Protein AF-A0A4Y1RPK3-F1 (afdb_monomer)

Structure (mmCIF, N/CA/C/O backbone):
data_AF-A0A4Y1RPK3-F1
#
_entry.id   AF-A0A4Y1RPK3-F1
#
loop_
_atom_site.group_PDB
_atom_site.id
_atom_site.type_symbol
_atom_site.label_atom_id
_atom_site.label_alt_id
_atom_site.label_comp_id
_atom_site.label_asym_id
_atom_site.label_entity_id
_atom_site.label_seq_id
_atom_site.pdbx_PDB_ins_code
_atom_site.Cartn_x
_atom_site.Cartn_y
_atom_site.Cartn_z
_atom_site.occupancy
_atom_site.B_iso_or_equiv
_atom_site.auth_seq_id
_atom_site.auth_comp_id
_atom_site.auth_asym_id
_atom_site.auth_atom_id
_atom_site.pdbx_PDB_model_num
ATOM 1 N N . MET A 1 1 ? 3.208 -7.042 -56.641 1.00 44.81 1 MET A N 1
ATOM 2 C CA . MET A 1 1 ? 3.918 -6.102 -55.754 1.00 44.81 1 MET A CA 1
ATOM 3 C C . MET A 1 1 ? 4.417 -6.939 -54.602 1.00 44.81 1 MET A C 1
ATOM 5 O O . MET A 1 1 ? 3.604 -7.345 -53.782 1.00 44.81 1 MET A O 1
ATOM 9 N N . ASP A 1 2 ? 5.698 -7.28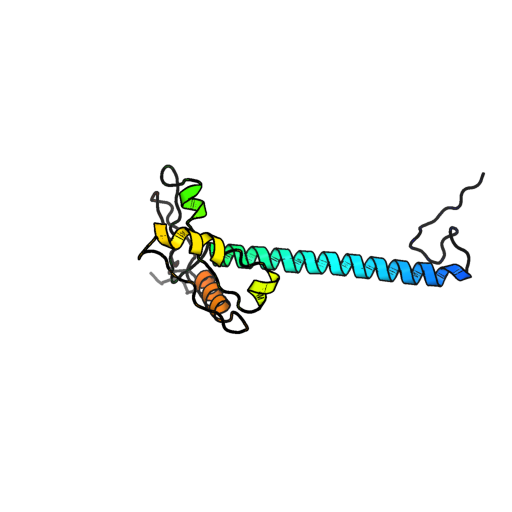8 -54.610 1.00 59.34 2 ASP A N 1
ATOM 10 C CA . ASP A 1 2 ? 6.269 -8.147 -53.575 1.00 59.34 2 ASP A CA 1
ATOM 11 C C . ASP A 1 2 ? 6.488 -7.293 -52.324 1.00 59.34 2 ASP A C 1
ATOM 13 O O . ASP A 1 2 ? 7.333 -6.399 -52.298 1.00 59.34 2 ASP A O 1
ATOM 17 N N . GLY A 1 3 ? 5.624 -7.476 -51.326 1.00 76.31 3 GLY A N 1
ATOM 18 C CA . GLY A 1 3 ? 5.719 -6.763 -50.057 1.00 76.31 3 GLY A CA 1
ATOM 19 C C . GLY A 1 3 ? 6.917 -7.259 -49.253 1.00 76.31 3 GLY A C 1
ATOM 20 O O . GLY A 1 3 ? 7.179 -8.459 -49.209 1.00 76.31 3 GLY A O 1
ATOM 21 N N . LYS A 1 4 ? 7.638 -6.345 -48.595 1.00 82.44 4 LYS A N 1
ATOM 22 C CA . LYS A 1 4 ? 8.690 -6.713 -47.639 1.00 82.44 4 LYS A CA 1
ATOM 23 C C . LYS A 1 4 ? 8.089 -7.543 -46.496 1.00 82.44 4 LYS A C 1
ATOM 25 O O . LYS A 1 4 ? 7.039 -7.187 -45.963 1.00 82.44 4 LYS A O 1
ATOM 30 N N . THR A 1 5 ? 8.778 -8.606 -46.089 1.00 84.75 5 THR A N 1
ATOM 31 C CA . THR A 1 5 ? 8.358 -9.511 -45.007 1.00 84.75 5 THR A CA 1
ATOM 32 C C . THR A 1 5 ? 9.378 -9.505 -43.873 1.00 84.75 5 THR A C 1
ATOM 34 O O . THR A 1 5 ? 10.575 -9.543 -44.128 1.00 84.75 5 THR A O 1
ATOM 37 N N . GLY A 1 6 ? 8.934 -9.492 -42.615 1.00 86.56 6 GLY A N 1
ATOM 38 C CA . GLY A 1 6 ? 9.834 -9.572 -41.462 1.00 86.56 6 GLY A CA 1
ATOM 39 C C . GLY A 1 6 ? 9.250 -8.926 -40.210 1.00 86.56 6 GLY A C 1
ATOM 40 O O . GLY A 1 6 ? 8.108 -8.474 -40.209 1.00 86.56 6 GLY A O 1
ATOM 41 N N . SER A 1 7 ? 10.030 -8.889 -39.129 1.00 89.75 7 SER A N 1
ATOM 42 C CA . SER A 1 7 ? 9.612 -8.293 -37.854 1.00 89.75 7 SER A CA 1
ATOM 43 C C . SER A 1 7 ? 10.342 -6.981 -37.592 1.00 89.75 7 SER A C 1
ATOM 45 O O . SER A 1 7 ? 11.542 -6.862 -37.839 1.00 89.75 7 SER A O 1
ATOM 47 N N . HIS A 1 8 ? 9.608 -6.004 -37.062 1.00 88.81 8 HIS A N 1
ATOM 48 C CA . HIS A 1 8 ? 10.124 -4.685 -36.699 1.00 88.81 8 HIS A CA 1
ATOM 49 C C . HIS A 1 8 ? 11.198 -4.747 -35.597 1.00 88.81 8 HIS A C 1
ATOM 51 O O . HIS A 1 8 ? 12.018 -3.847 -35.482 1.00 88.81 8 HIS A O 1
ATOM 57 N N . PHE A 1 9 ? 11.215 -5.810 -34.788 1.00 91.19 9 PHE A N 1
ATOM 58 C CA . PHE A 1 9 ? 12.129 -5.954 -33.647 1.00 91.19 9 PHE A CA 1
ATOM 59 C C . PHE A 1 9 ? 13.431 -6.688 -33.994 1.00 91.19 9 PHE A C 1
ATOM 61 O O . PHE A 1 9 ? 14.323 -6.808 -33.155 1.00 91.19 9 PHE A O 1
ATOM 68 N N . HIS A 1 10 ? 13.556 -7.202 -35.222 1.00 92.25 10 HIS A N 1
ATOM 69 C CA . HIS A 1 10 ? 14.750 -7.917 -35.660 1.00 92.25 10 HIS A CA 1
ATOM 70 C C . HIS A 1 10 ? 15.620 -7.009 -36.535 1.00 92.25 10 HIS A C 1
ATOM 72 O O . HIS A 1 10 ? 15.187 -6.617 -37.619 1.00 92.25 10 HIS A O 1
ATOM 78 N N . PRO A 1 11 ? 16.876 -6.724 -36.144 1.00 91.88 11 PRO A N 1
ATOM 79 C CA . PRO A 1 11 ? 17.739 -5.816 -36.901 1.00 91.88 11 PRO A CA 1
ATOM 80 C C . PRO A 1 11 ? 18.127 -6.350 -38.284 1.00 91.88 11 PRO A C 1
ATOM 82 O O . PRO A 1 11 ? 18.498 -5.577 -39.152 1.00 91.88 11 PRO A O 1
ATOM 85 N N . ASN A 1 12 ? 18.042 -7.659 -38.520 1.00 91.56 12 ASN A N 1
ATOM 86 C CA . ASN A 1 12 ? 18.350 -8.257 -39.823 1.00 91.56 12 ASN A CA 1
ATOM 87 C C . ASN A 1 12 ? 17.098 -8.496 -40.686 1.00 91.56 12 ASN A C 1
ATOM 89 O O . ASN A 1 12 ? 17.162 -9.266 -41.634 1.00 91.56 12 ASN A O 1
ATOM 93 N N . SER A 1 13 ? 15.964 -7.887 -40.333 1.00 90.50 13 SER A N 1
ATOM 94 C CA . SER A 1 13 ? 14.711 -7.977 -41.085 1.00 90.50 13 SER A CA 1
ATOM 95 C C . SER A 1 13 ? 14.804 -7.248 -42.430 1.00 90.50 13 SER A C 1
ATOM 97 O O . SER A 1 13 ? 15.346 -6.144 -42.486 1.00 90.50 13 SER A O 1
ATOM 99 N N . ASP A 1 14 ? 14.186 -7.802 -43.479 1.00 90.88 14 ASP A N 1
ATOM 100 C CA . ASP A 1 14 ? 14.131 -7.206 -44.831 1.00 90.88 14 ASP A CA 1
ATOM 101 C C . ASP A 1 14 ? 13.359 -5.872 -44.877 1.00 90.88 14 ASP A C 1
ATOM 103 O O . ASP A 1 14 ? 13.344 -5.161 -45.889 1.00 90.88 14 ASP A O 1
ATOM 107 N N . LEU A 1 15 ? 12.716 -5.504 -43.763 1.00 88.62 15 LEU A N 1
ATOM 108 C CA . LEU A 1 15 ? 12.101 -4.197 -43.563 1.00 88.62 15 LEU A CA 1
ATOM 109 C C . LEU A 1 15 ? 13.135 -3.058 -43.617 1.00 88.62 15 LEU A C 1
ATOM 111 O O . LEU A 1 15 ? 12.829 -2.018 -44.208 1.00 88.62 15 LEU A O 1
ATOM 115 N N . PHE A 1 16 ? 14.349 -3.277 -43.098 1.00 91.31 16 PHE A N 1
ATOM 116 C CA . PHE A 1 16 ? 15.333 -2.226 -42.805 1.00 91.31 16 PHE A CA 1
ATOM 117 C C . PHE A 1 16 ? 16.631 -2.364 -43.605 1.00 91.31 16 PHE A C 1
ATOM 119 O O . PHE A 1 16 ? 17.097 -3.467 -43.899 1.00 91.31 16 PHE A O 1
ATOM 126 N N . VAL A 1 17 ? 17.270 -1.235 -43.917 1.00 92.88 17 VAL A N 1
ATOM 127 C CA . VAL A 1 17 ? 18.613 -1.237 -44.524 1.00 92.88 17 VAL A CA 1
ATOM 128 C C . VAL A 1 17 ? 19.710 -1.397 -43.457 1.00 92.88 17 VAL A C 1
ATOM 130 O O . VAL A 1 17 ? 19.480 -1.095 -42.284 1.00 92.88 17 VAL A O 1
ATOM 133 N N . PRO A 1 18 ? 20.938 -1.837 -43.810 1.00 92.88 18 PRO A N 1
ATOM 134 C CA . PRO A 1 18 ? 22.014 -2.070 -42.838 1.00 92.88 18 PRO A CA 1
ATOM 135 C C . PRO A 1 18 ? 22.337 -0.897 -41.898 1.00 92.88 18 PRO A C 1
ATOM 137 O O . PRO A 1 18 ? 22.754 -1.126 -40.763 1.00 92.88 18 PRO A O 1
ATOM 140 N N . ASN A 1 19 ? 22.118 0.344 -42.337 1.00 94.12 19 ASN A N 1
ATOM 141 C CA . ASN A 1 19 ? 22.376 1.528 -41.517 1.00 94.12 19 ASN A CA 1
ATOM 142 C C . ASN A 1 19 ? 21.334 1.735 -40.402 1.00 94.12 19 ASN A C 1
ATOM 144 O O . ASN A 1 19 ? 21.684 2.286 -39.365 1.00 94.12 19 ASN A O 1
ATOM 148 N N . GLU A 1 20 ? 20.105 1.239 -40.563 1.00 93.69 20 GLU A N 1
ATOM 149 C CA . GLU A 1 20 ? 19.003 1.396 -39.594 1.00 93.69 20 GLU A CA 1
ATOM 150 C C . GLU A 1 20 ? 19.042 0.335 -38.480 1.00 93.69 20 GLU A C 1
ATOM 152 O O . GLU A 1 20 ? 18.332 0.419 -37.480 1.00 93.69 20 GLU A O 1
ATOM 157 N N . ARG A 1 21 ? 19.900 -0.686 -38.606 1.00 92.75 21 ARG A N 1
ATOM 158 C CA . ARG A 1 21 ? 19.945 -1.825 -37.671 1.00 92.75 21 ARG A CA 1
ATOM 159 C C . ARG A 1 21 ? 20.235 -1.411 -36.232 1.00 92.75 21 ARG A C 1
ATOM 161 O O . ARG A 1 21 ? 19.703 -2.009 -35.299 1.00 92.75 21 ARG A O 1
ATOM 168 N N . LYS A 1 22 ? 21.082 -0.394 -36.045 1.00 94.25 22 LYS A N 1
ATOM 169 C CA . LYS A 1 22 ? 21.397 0.143 -34.713 1.00 94.25 22 LYS A CA 1
ATOM 170 C C . LYS A 1 22 ? 20.189 0.842 -34.089 1.00 94.25 22 LYS A C 1
ATOM 172 O O . LYS A 1 22 ? 19.984 0.712 -32.881 1.00 94.25 22 LYS A O 1
ATOM 177 N N . ASP A 1 23 ? 19.367 1.497 -34.901 1.00 94.75 23 ASP A N 1
ATOM 178 C CA . ASP A 1 23 ? 18.143 2.163 -34.451 1.00 94.75 23 ASP A CA 1
ATOM 179 C C . ASP A 1 23 ? 17.080 1.130 -34.063 1.00 94.75 23 ASP A C 1
ATOM 181 O O . ASP A 1 23 ? 16.423 1.269 -33.030 1.00 94.75 23 ASP A O 1
ATOM 185 N N . VAL A 1 24 ? 16.980 0.027 -34.813 1.00 95.81 24 VAL A N 1
ATOM 186 C CA . VAL A 1 24 ? 16.109 -1.114 -34.478 1.00 95.81 24 VAL A CA 1
ATOM 187 C C . VAL A 1 24 ? 16.510 -1.753 -33.145 1.00 95.81 24 VAL A C 1
ATOM 189 O O . VAL A 1 24 ? 15.653 -2.002 -32.298 1.00 95.81 24 VAL A O 1
ATOM 192 N N . ILE A 1 25 ? 17.808 -1.977 -32.911 1.00 95.44 25 ILE A N 1
ATOM 193 C CA . ILE A 1 25 ? 18.303 -2.514 -31.630 1.00 95.44 25 ILE A CA 1
ATOM 194 C C . ILE A 1 25 ? 17.988 -1.545 -30.489 1.00 95.44 25 ILE A C 1
ATOM 196 O O . ILE A 1 25 ? 17.429 -1.953 -29.471 1.00 95.44 25 ILE A O 1
ATOM 200 N N . THR A 1 26 ? 18.322 -0.265 -30.663 1.00 96.44 26 THR A N 1
ATOM 201 C CA . THR A 1 26 ? 18.145 0.756 -29.623 1.00 96.44 26 THR A CA 1
ATOM 202 C C . THR A 1 26 ? 16.671 0.916 -29.260 1.00 96.44 26 THR A C 1
ATOM 204 O O . THR A 1 26 ? 16.318 0.834 -28.087 1.00 96.44 26 THR A O 1
ATOM 207 N N . SER A 1 27 ? 15.792 1.060 -30.253 1.00 96.06 27 SER A N 1
ATOM 208 C CA . SER A 1 27 ? 14.346 1.186 -30.031 1.00 96.06 27 SER A CA 1
ATOM 209 C C . SER A 1 27 ? 13.744 -0.058 -29.372 1.00 96.06 27 SER A C 1
ATOM 211 O O . SER A 1 27 ? 12.963 0.078 -28.430 1.00 96.06 27 SER A O 1
ATOM 213 N N . THR A 1 28 ? 14.152 -1.262 -29.788 1.00 96.31 28 THR A N 1
ATOM 214 C CA . THR A 1 28 ? 13.697 -2.523 -29.178 1.00 96.31 28 THR A CA 1
ATOM 215 C C . THR A 1 28 ? 14.137 -2.629 -27.717 1.00 96.31 28 THR A C 1
ATOM 217 O O . THR A 1 28 ? 13.334 -3.009 -26.862 1.00 96.31 28 THR A O 1
ATOM 220 N N . LEU A 1 29 ? 15.380 -2.248 -27.399 1.00 96.88 29 LEU A N 1
ATOM 221 C CA . LEU A 1 29 ? 15.882 -2.218 -26.022 1.00 96.88 29 LEU A CA 1
ATOM 222 C C . LEU A 1 29 ? 15.141 -1.187 -25.167 1.00 96.88 29 LEU A C 1
ATOM 224 O O . LEU A 1 29 ? 14.689 -1.527 -24.076 1.00 96.88 29 LEU A O 1
ATOM 228 N N . CYS A 1 30 ? 14.965 0.041 -25.664 1.00 97.38 30 CYS A N 1
ATOM 229 C CA . CYS A 1 30 ? 14.214 1.089 -24.971 1.00 97.38 30 CYS A CA 1
ATOM 230 C C . CYS A 1 30 ? 12.774 0.651 -24.682 1.00 97.38 30 CYS A C 1
ATOM 232 O O . CYS A 1 30 ? 12.302 0.795 -23.555 1.00 97.38 30 CYS A O 1
ATOM 234 N N . TRP A 1 31 ? 12.092 0.075 -25.674 1.00 96.12 31 TRP A N 1
ATOM 235 C CA . TRP A 1 31 ? 10.721 -0.403 -25.516 1.00 96.12 31 TRP A CA 1
ATOM 236 C C . TRP A 1 31 ? 10.631 -1.568 -24.525 1.00 96.12 31 TRP A C 1
ATOM 238 O O . TRP A 1 31 ? 9.776 -1.556 -23.642 1.00 96.12 31 TRP A O 1
ATOM 248 N N . THR A 1 32 ? 11.549 -2.535 -24.607 1.00 96.88 32 THR A N 1
ATOM 249 C CA . THR A 1 32 ? 11.592 -3.677 -23.678 1.00 96.88 32 THR A CA 1
ATOM 250 C C . THR A 1 32 ? 11.871 -3.218 -22.247 1.00 96.88 32 THR A C 1
ATOM 252 O O . THR A 1 32 ? 11.206 -3.669 -21.318 1.00 96.88 32 THR A O 1
ATOM 255 N N . ALA A 1 33 ? 12.813 -2.288 -22.058 1.00 97.88 33 ALA A N 1
ATOM 256 C CA . ALA A 1 33 ? 13.119 -1.712 -20.752 1.00 97.88 33 ALA A CA 1
ATOM 257 C C . ALA A 1 33 ? 11.926 -0.934 -20.180 1.00 97.88 33 ALA A C 1
ATOM 259 O O . ALA A 1 33 ? 11.598 -1.097 -19.007 1.00 97.88 33 ALA A O 1
ATOM 260 N N . MET A 1 34 ? 11.238 -0.143 -21.008 1.00 98.12 34 MET A N 1
ATOM 261 C CA . MET A 1 34 ? 10.008 0.548 -20.620 1.00 98.12 34 MET A CA 1
ATOM 262 C C . MET A 1 34 ? 8.922 -0.447 -20.197 1.00 98.12 34 MET A C 1
ATOM 264 O O . MET A 1 34 ? 8.344 -0.291 -19.125 1.00 98.12 34 MET A O 1
ATOM 268 N N . ALA A 1 35 ? 8.660 -1.486 -20.994 1.00 97.88 35 ALA A N 1
ATOM 269 C CA . ALA A 1 35 ? 7.662 -2.502 -20.671 1.00 97.88 35 ALA A CA 1
ATOM 270 C C . ALA A 1 35 ? 8.001 -3.235 -19.362 1.00 97.88 35 ALA A C 1
ATOM 272 O O . ALA A 1 35 ? 7.141 -3.374 -18.493 1.00 97.88 35 ALA A O 1
ATOM 273 N N . ALA A 1 36 ? 9.262 -3.637 -19.178 1.00 98.00 36 ALA A N 1
ATOM 274 C CA . ALA A 1 36 ? 9.727 -4.274 -17.950 1.00 98.00 36 ALA A CA 1
ATOM 275 C C . ALA A 1 36 ? 9.586 -3.352 -16.729 1.00 98.00 36 ALA A C 1
ATOM 277 O O . ALA A 1 36 ? 9.132 -3.797 -15.675 1.00 98.00 36 ALA A O 1
ATOM 278 N N . LEU A 1 37 ? 9.915 -2.064 -16.876 1.00 97.94 37 LEU A N 1
ATOM 279 C CA . LEU A 1 37 ? 9.740 -1.067 -15.823 1.00 97.94 37 LEU A CA 1
ATOM 280 C C . LEU A 1 37 ? 8.262 -0.904 -15.450 1.00 97.94 37 LEU A C 1
ATOM 282 O O . LEU A 1 37 ? 7.935 -0.923 -14.269 1.00 97.94 37 LEU A O 1
ATOM 286 N N . LEU A 1 38 ? 7.367 -0.788 -16.434 1.00 96.88 38 LEU A N 1
ATOM 287 C CA . LEU A 1 38 ? 5.927 -0.656 -16.196 1.00 96.88 38 LEU A CA 1
ATOM 288 C C . LEU A 1 38 ? 5.351 -1.883 -15.488 1.00 96.88 38 LEU A C 1
ATOM 290 O O . LEU A 1 38 ? 4.575 -1.737 -14.545 1.00 96.88 38 LEU A O 1
ATOM 294 N N . VAL A 1 39 ? 5.757 -3.087 -15.896 1.00 97.56 39 VAL A N 1
ATOM 295 C CA . VAL A 1 39 ? 5.355 -4.331 -15.228 1.00 97.56 39 VAL A CA 1
ATOM 296 C C . VAL A 1 39 ? 5.884 -4.355 -13.795 1.00 97.56 39 VAL A C 1
ATOM 298 O O . VAL A 1 39 ? 5.108 -4.564 -12.866 1.00 97.56 39 VAL A O 1
ATOM 301 N N . GLY A 1 40 ? 7.173 -4.073 -13.592 1.00 97.00 40 GLY A N 1
ATOM 302 C CA . GLY A 1 40 ? 7.784 -4.036 -12.263 1.00 97.00 40 GLY A CA 1
ATOM 303 C C . GLY A 1 40 ? 7.106 -3.034 -11.327 1.00 97.00 40 GLY A C 1
ATOM 304 O O . GLY A 1 40 ? 6.747 -3.385 -10.206 1.00 97.00 40 GLY A O 1
ATOM 305 N N . LEU A 1 41 ? 6.854 -1.812 -11.802 1.00 94.50 41 LEU A N 1
ATOM 306 C CA . LEU A 1 41 ? 6.139 -0.786 -11.040 1.00 94.50 41 LEU A CA 1
ATOM 307 C C . LEU A 1 41 ? 4.692 -1.190 -10.745 1.00 94.50 41 LEU A C 1
ATOM 309 O O . LEU A 1 41 ? 4.208 -0.919 -9.650 1.00 94.50 41 LEU A O 1
ATOM 313 N N . SER A 1 42 ? 4.025 -1.881 -11.672 1.00 93.69 42 SER A N 1
ATOM 314 C CA . SER A 1 42 ? 2.668 -2.398 -11.455 1.00 93.69 42 SER A CA 1
ATOM 315 C C . SER A 1 42 ? 2.640 -3.436 -10.332 1.00 93.69 42 SER A C 1
ATOM 317 O O . SER A 1 42 ? 1.781 -3.363 -9.459 1.00 93.69 42 SER A O 1
ATOM 319 N N . PHE A 1 43 ? 3.610 -4.354 -10.289 1.00 95.62 43 PHE A N 1
ATOM 320 C CA . PHE A 1 43 ? 3.741 -5.306 -9.181 1.00 95.62 43 PHE A CA 1
ATOM 321 C C . PHE A 1 43 ? 4.019 -4.607 -7.849 1.00 95.62 43 PHE A C 1
ATOM 323 O O . PHE A 1 43 ? 3.379 -4.927 -6.851 1.00 95.62 43 PHE A O 1
ATOM 330 N N . VAL A 1 44 ? 4.933 -3.632 -7.828 1.00 92.88 44 VAL A N 1
ATOM 331 C CA . VAL A 1 44 ? 5.212 -2.840 -6.619 1.00 92.88 44 VAL A CA 1
ATOM 332 C C . VAL A 1 44 ? 3.949 -2.123 -6.139 1.00 92.88 44 VAL A C 1
ATOM 334 O O . VAL A 1 44 ? 3.653 -2.151 -4.947 1.00 92.88 44 VAL A O 1
ATOM 337 N N . PHE A 1 45 ? 3.182 -1.531 -7.054 1.00 89.31 45 PHE A N 1
ATOM 338 C CA . PHE A 1 45 ? 1.935 -0.844 -6.736 1.00 89.31 45 PHE A CA 1
ATOM 339 C C . PHE A 1 45 ? 0.862 -1.792 -6.190 1.00 89.31 45 PHE A C 1
ATOM 341 O O . PHE A 1 45 ? 0.255 -1.475 -5.174 1.00 89.31 45 PHE A O 1
ATOM 348 N N . VAL A 1 46 ? 0.660 -2.965 -6.799 1.00 93.62 46 VAL A N 1
ATOM 349 C CA . VAL A 1 46 ? -0.308 -3.967 -6.312 1.00 93.62 46 VAL A CA 1
ATOM 350 C C . VAL A 1 46 ? 0.073 -4.462 -4.917 1.00 93.62 46 VAL A C 1
ATOM 352 O O . VAL A 1 46 ? -0.750 -4.407 -4.010 1.00 93.62 46 VAL A O 1
ATOM 355 N N . MET A 1 47 ? 1.337 -4.841 -4.706 1.00 92.94 47 MET A N 1
ATOM 356 C CA . MET A 1 47 ? 1.817 -5.273 -3.387 1.00 92.94 47 MET A CA 1
ATOM 357 C C . MET A 1 47 ? 1.662 -4.173 -2.330 1.00 92.94 47 MET A C 1
ATOM 359 O O . MET A 1 47 ? 1.355 -4.446 -1.169 1.00 92.94 47 MET A O 1
ATOM 363 N N . TRP A 1 48 ? 1.883 -2.920 -2.726 1.00 88.88 48 TRP A N 1
ATOM 364 C CA . TRP A 1 48 ? 1.679 -1.765 -1.864 1.00 88.88 48 TRP A CA 1
ATOM 365 C C . TRP A 1 48 ? 0.199 -1.542 -1.528 1.00 88.88 48 TRP A C 1
ATOM 367 O O . TRP A 1 48 ? -0.119 -1.324 -0.359 1.00 88.88 48 TRP A O 1
ATOM 377 N N . LEU A 1 49 ? -0.703 -1.633 -2.512 1.00 89.69 49 LEU A N 1
ATOM 378 C CA . LEU A 1 49 ? -2.146 -1.544 -2.287 1.00 89.69 49 LEU A CA 1
ATOM 379 C C . LEU A 1 49 ? -2.623 -2.633 -1.326 1.0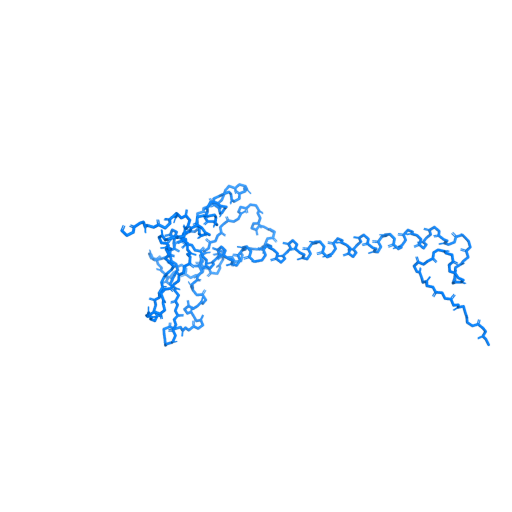0 89.69 49 LEU A C 1
ATOM 381 O O . LEU A 1 49 ? -3.277 -2.308 -0.340 1.00 89.69 49 LEU A O 1
ATOM 385 N N . ASP A 1 50 ? -2.224 -3.887 -1.542 1.00 92.69 50 ASP A N 1
ATOM 386 C CA . ASP A 1 50 ? -2.596 -5.004 -0.669 1.00 92.69 50 ASP A CA 1
ATOM 387 C C . ASP A 1 50 ? -2.133 -4.770 0.775 1.00 92.69 50 ASP A C 1
ATOM 389 O O . ASP A 1 50 ? -2.898 -4.966 1.722 1.00 92.69 50 ASP A O 1
ATOM 393 N N . LEU A 1 51 ? -0.899 -4.285 0.962 1.00 91.56 51 LEU A N 1
ATOM 394 C CA . LEU A 1 51 ? -0.364 -3.958 2.283 1.00 91.56 51 LEU A CA 1
ATOM 395 C C . LEU A 1 51 ? -1.149 -2.826 2.959 1.00 91.56 51 LEU A C 1
ATOM 397 O O . LEU A 1 51 ? -1.475 -2.919 4.144 1.00 91.56 51 LEU A O 1
ATOM 401 N N . VAL A 1 52 ? -1.433 -1.746 2.230 1.00 89.25 52 VAL A N 1
ATOM 402 C CA . VAL A 1 52 ? -2.170 -0.592 2.759 1.00 89.25 52 VAL A CA 1
ATOM 403 C C . VAL A 1 52 ? -3.598 -0.992 3.115 1.00 89.25 52 VAL A C 1
ATOM 405 O O . VAL A 1 52 ? -4.039 -0.699 4.226 1.00 89.25 52 VAL A O 1
ATOM 408 N N . THR A 1 53 ? -4.296 -1.710 2.236 1.00 89.81 53 THR A N 1
ATOM 409 C CA . THR A 1 53 ? -5.638 -2.243 2.494 1.00 89.81 53 THR A CA 1
ATOM 410 C C . THR A 1 53 ? -5.630 -3.174 3.702 1.00 89.81 53 THR A C 1
ATOM 412 O O . THR A 1 53 ? -6.461 -3.023 4.598 1.00 89.81 53 THR A O 1
ATOM 415 N N . TYR A 1 54 ? -4.657 -4.085 3.794 1.00 91.56 54 TYR A N 1
ATOM 416 C CA . TYR A 1 54 ? -4.514 -4.955 4.957 1.00 91.56 54 TYR A CA 1
ATOM 417 C C . TYR A 1 54 ? -4.371 -4.136 6.243 1.00 91.56 54 TYR A C 1
ATOM 419 O O . TYR A 1 54 ? -5.137 -4.337 7.180 1.00 91.56 54 TYR A O 1
ATOM 427 N N . LEU A 1 55 ? -3.439 -3.178 6.282 1.00 90.81 55 LEU A N 1
ATOM 428 C CA . LEU A 1 55 ? -3.171 -2.349 7.461 1.00 90.81 55 LEU A CA 1
ATOM 429 C C . LEU A 1 55 ? -4.368 -1.498 7.900 1.00 90.81 55 LEU A C 1
ATOM 431 O O . LEU A 1 55 ? -4.510 -1.251 9.101 1.00 90.81 55 LEU A O 1
ATOM 435 N N . HIS A 1 56 ? -5.200 -1.045 6.961 1.00 87.88 56 HIS A N 1
ATOM 436 C CA . HIS A 1 56 ? -6.413 -0.288 7.273 1.00 87.88 56 HIS A CA 1
ATOM 437 C C . HIS A 1 56 ? -7.543 -1.184 7.787 1.00 87.88 56 HIS A C 1
ATOM 439 O O . HIS A 1 56 ? -8.331 -0.734 8.610 1.00 87.88 56 HIS A O 1
ATOM 445 N N . HIS A 1 57 ? -7.620 -2.447 7.367 1.00 87.38 57 HIS A N 1
ATOM 446 C CA . HIS A 1 57 ? -8.699 -3.359 7.770 1.00 87.38 57 HIS A CA 1
ATOM 447 C C . HIS A 1 57 ? -8.299 -4.390 8.834 1.00 87.38 57 HIS A C 1
ATOM 449 O O . HIS A 1 57 ? -9.143 -5.156 9.295 1.00 87.38 57 HIS A O 1
ATOM 455 N N . HIS A 1 58 ? -7.032 -4.403 9.255 1.00 87.88 58 HIS A N 1
ATOM 456 C CA . HIS A 1 58 ? -6.513 -5.324 10.262 1.00 87.88 58 HIS A CA 1
ATOM 457 C C . HIS A 1 58 ? -5.706 -4.573 11.323 1.00 87.88 58 HIS A C 1
ATOM 459 O O . HIS A 1 58 ? -4.826 -3.755 11.035 1.00 87.88 58 HIS A O 1
ATOM 465 N N . GLY A 1 59 ? -6.002 -4.871 12.585 1.00 84.69 59 GLY A N 1
ATOM 466 C CA . GLY A 1 59 ? -5.343 -4.271 13.734 1.00 84.69 59 GLY A CA 1
ATOM 467 C C . GLY A 1 59 ? -5.548 -5.113 14.983 1.00 84.69 59 GLY A C 1
ATOM 468 O O . GLY A 1 59 ? -6.673 -5.300 15.437 1.00 84.69 59 GLY A O 1
ATOM 469 N N . HIS A 1 60 ? -4.443 -5.595 15.552 1.00 85.62 60 HIS A N 1
ATOM 470 C CA . HIS A 1 60 ? -4.493 -6.392 16.774 1.00 85.62 60 HIS A CA 1
ATOM 471 C C . HIS A 1 60 ? -4.749 -5.534 18.023 1.00 85.62 60 HIS A C 1
ATOM 473 O O . HIS A 1 60 ? -5.522 -5.917 18.899 1.00 85.62 60 HIS A O 1
ATOM 479 N N . GLU A 1 61 ? -4.076 -4.381 18.113 1.00 82.62 61 GLU A N 1
ATOM 480 C CA . GLU A 1 61 ? -4.205 -3.452 19.246 1.00 82.62 61 GLU A CA 1
ATOM 481 C C . GLU A 1 61 ? -5.552 -2.715 19.184 1.00 82.62 61 GLU A C 1
ATOM 483 O O . GLU A 1 61 ? -6.301 -2.691 20.159 1.00 82.62 61 GLU A O 1
ATOM 488 N N . ASP A 1 62 ? -5.910 -2.224 17.998 1.00 82.56 62 ASP A N 1
ATOM 489 C CA . ASP A 1 62 ? -7.207 -1.620 17.708 1.00 82.56 62 ASP A CA 1
ATOM 490 C C . ASP A 1 62 ? -8.117 -2.619 16.994 1.00 82.56 62 ASP A C 1
ATOM 492 O O . ASP A 1 62 ? -8.243 -2.609 15.771 1.00 82.56 62 ASP A O 1
ATOM 496 N N . LYS A 1 63 ? -8.752 -3.509 17.760 1.00 84.75 63 LYS A N 1
ATOM 497 C CA . LYS A 1 63 ? -9.615 -4.541 17.175 1.00 84.75 63 LYS A CA 1
ATOM 498 C C . LYS A 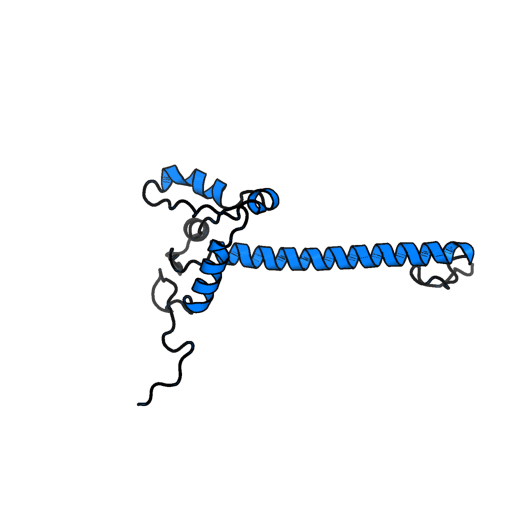1 63 ? -10.800 -3.936 16.425 1.00 84.75 63 LYS A C 1
ATOM 500 O O . LYS A 1 63 ? -11.642 -3.260 17.021 1.00 84.75 63 LYS A O 1
ATOM 505 N N . LEU A 1 64 ? -10.896 -4.259 15.140 1.00 87.88 64 LEU A N 1
ATOM 506 C CA . LEU A 1 64 ? -12.042 -3.920 14.306 1.00 87.88 64 LEU A CA 1
ATOM 507 C C . LEU A 1 64 ? -13.119 -5.012 14.386 1.00 87.88 64 LEU A C 1
ATOM 509 O O . LEU A 1 64 ? -12.782 -6.201 14.358 1.00 87.88 64 LEU A O 1
ATOM 513 N N . PRO A 1 65 ? -14.405 -4.635 14.489 1.00 91.19 65 PRO A N 1
ATOM 514 C CA . PRO A 1 65 ? -15.498 -5.589 14.410 1.00 91.19 65 PRO A CA 1
ATOM 515 C C . PRO A 1 65 ? -15.675 -6.090 12.975 1.00 91.19 65 PRO A C 1
ATOM 517 O O . PRO A 1 65 ? -15.652 -5.323 12.016 1.00 91.19 65 PRO A O 1
ATOM 520 N N . TRP A 1 66 ? -15.934 -7.382 12.847 1.00 90.56 66 TRP A N 1
ATOM 521 C CA . TRP A 1 66 ? -16.400 -8.025 11.634 1.00 90.56 66 TRP A CA 1
ATOM 522 C C . TRP A 1 66 ? -17.915 -8.195 11.730 1.00 90.56 66 TRP A C 1
ATOM 524 O O . TRP A 1 66 ? -18.414 -9.006 12.514 1.00 90.56 66 TRP A O 1
ATOM 534 N N . TYR A 1 67 ? -18.648 -7.430 10.924 1.00 92.44 67 TYR A N 1
ATOM 535 C CA . TYR A 1 67 ? -20.108 -7.484 10.857 1.00 92.44 67 TYR A CA 1
ATOM 536 C C . TYR A 1 67 ? -20.594 -8.553 9.875 1.00 92.44 67 TYR A C 1
ATOM 538 O O . TYR A 1 67 ? -20.029 -8.711 8.790 1.00 92.44 67 TYR A O 1
ATOM 546 N N . ARG A 1 68 ? -21.673 -9.256 10.227 1.00 91.81 68 ARG A N 1
ATOM 547 C CA . ARG A 1 68 ? -22.337 -10.261 9.387 1.00 91.81 68 ARG A CA 1
ATOM 548 C C . ARG A 1 68 ? -23.855 -10.096 9.420 1.00 91.81 68 ARG A C 1
ATOM 550 O O . ARG A 1 68 ? -24.411 -9.422 10.286 1.00 91.81 68 ARG A O 1
ATOM 557 N N . GLY A 1 69 ? -24.528 -10.725 8.456 1.00 92.19 69 GLY A N 1
ATOM 558 C CA . GLY A 1 69 ? -25.988 -10.781 8.402 1.00 92.19 69 GLY A CA 1
ATOM 559 C C . GLY A 1 69 ? -26.626 -9.392 8.447 1.00 92.19 69 GLY A C 1
ATOM 560 O O . GLY A 1 69 ? -26.290 -8.521 7.649 1.00 92.19 69 GLY A O 1
ATOM 561 N N . LYS A 1 70 ? -27.546 -9.192 9.394 1.00 92.62 70 LYS A N 1
ATOM 562 C CA . LYS A 1 70 ? -28.299 -7.936 9.552 1.00 92.62 70 LYS A CA 1
ATOM 563 C C . LYS A 1 70 ? -27.479 -6.797 10.166 1.00 92.62 70 LYS A C 1
ATOM 565 O O . LYS A 1 70 ? -27.869 -5.643 10.027 1.00 92.62 70 LYS A O 1
ATOM 570 N N . GLU A 1 71 ? -26.362 -7.103 10.827 1.00 92.69 71 GLU A N 1
ATOM 571 C CA . GLU A 1 71 ? -25.496 -6.092 11.442 1.00 92.69 71 GLU A CA 1
ATOM 572 C C . GLU A 1 71 ? -24.559 -5.425 10.421 1.00 92.69 71 GLU A C 1
ATOM 574 O O . GLU A 1 71 ? -24.000 -4.362 10.710 1.00 92.69 71 GLU A O 1
ATOM 579 N N . TRP A 1 72 ? -24.392 -6.012 9.229 1.00 94.12 72 TRP A N 1
ATOM 580 C CA . TRP A 1 72 ? -23.588 -5.442 8.150 1.00 94.12 72 TRP A CA 1
ATOM 581 C C . TRP A 1 72 ? -24.374 -4.401 7.342 1.00 94.12 72 TRP A C 1
ATOM 583 O O . TRP A 1 72 ? -25.520 -4.610 6.949 1.00 94.12 72 TRP A O 1
ATOM 593 N N . SER A 1 73 ? -23.728 -3.276 7.044 1.00 93.25 73 SER A N 1
ATOM 594 C CA . SER A 1 73 ? -24.211 -2.266 6.100 1.00 93.25 73 SER A CA 1
ATOM 595 C C . SER A 1 73 ? -23.025 -1.575 5.432 1.00 93.25 73 SER A C 1
ATOM 597 O O . SER A 1 73 ? -21.932 -1.562 5.999 1.00 93.25 73 SER A O 1
ATOM 599 N N . TYR A 1 74 ? -23.231 -0.949 4.266 1.00 88.69 74 TYR A N 1
ATOM 600 C CA . TYR A 1 74 ? -22.181 -0.168 3.590 1.00 88.69 74 TYR A CA 1
ATOM 601 C C . TYR A 1 74 ? -21.547 0.879 4.511 1.00 88.69 74 TYR A C 1
ATOM 603 O O . TYR A 1 74 ? -20.330 1.034 4.516 1.00 88.69 74 TYR A O 1
ATOM 611 N N . LEU A 1 75 ? -22.358 1.553 5.335 1.00 88.06 75 LEU A N 1
ATOM 612 C CA . LEU A 1 75 ? -21.863 2.537 6.293 1.00 88.06 75 LEU A CA 1
ATOM 613 C C . LEU A 1 75 ? -20.980 1.884 7.363 1.00 88.06 75 LEU A C 1
ATOM 615 O O . LEU A 1 75 ? -19.879 2.354 7.617 1.00 88.06 75 LEU A O 1
ATOM 619 N N . ARG A 1 76 ? -21.432 0.785 7.978 1.00 88.00 76 ARG A N 1
ATOM 620 C CA . ARG A 1 76 ? -20.657 0.103 9.025 1.00 88.00 76 ARG A CA 1
ATOM 621 C C . ARG A 1 76 ? -19.378 -0.526 8.484 1.00 88.00 76 ARG A C 1
ATOM 623 O O . ARG A 1 76 ? -18.358 -0.430 9.150 1.00 88.00 76 ARG A O 1
ATOM 630 N N . GLY A 1 77 ? -19.422 -1.105 7.284 1.00 86.81 77 GLY A N 1
ATOM 631 C CA . GLY A 1 77 ? -18.238 -1.634 6.605 1.00 86.81 77 GLY A CA 1
ATOM 632 C C . GLY A 1 77 ? -17.243 -0.540 6.208 1.00 86.81 77 GLY A C 1
ATOM 633 O O . GLY A 1 77 ? -16.040 -0.708 6.380 1.00 86.81 77 GLY A O 1
ATOM 634 N N . GLY A 1 78 ? -17.735 0.612 5.742 1.00 83.50 78 GLY A N 1
ATOM 635 C CA . GLY A 1 78 ? -16.889 1.766 5.427 1.00 83.50 78 GLY A CA 1
ATOM 636 C C . GLY A 1 78 ? -16.210 2.377 6.657 1.00 83.50 78 GLY A C 1
ATOM 637 O O . GLY A 1 78 ? -15.117 2.910 6.538 1.00 83.50 78 GLY A O 1
ATOM 638 N N . LEU A 1 79 ? -16.830 2.263 7.836 1.00 84.25 79 LEU A N 1
ATOM 639 C CA . LEU A 1 79 ? -16.281 2.754 9.105 1.00 84.25 79 LEU A CA 1
ATOM 640 C C . LEU A 1 79 ? -15.406 1.724 9.841 1.00 84.25 79 LEU A C 1
ATOM 642 O O . LEU A 1 79 ? -14.794 2.061 10.853 1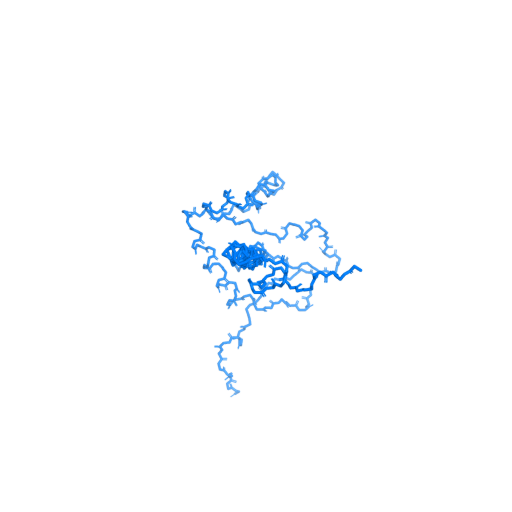.00 84.25 79 LEU A O 1
ATOM 646 N N . THR A 1 80 ? -15.329 0.473 9.372 1.00 86.25 80 THR A N 1
ATOM 647 C CA . THR A 1 80 ? -14.394 -0.540 9.900 1.00 86.25 80 THR A CA 1
ATOM 648 C C . THR A 1 80 ? -13.024 -0.414 9.253 1.00 86.25 80 THR A C 1
ATOM 650 O O . THR A 1 80 ? -12.557 -1.313 8.547 1.00 86.25 80 THR A O 1
ATOM 653 N N . THR A 1 81 ? -12.393 0.728 9.495 1.00 85.56 81 THR A N 1
ATOM 654 C CA . THR A 1 81 ? -11.045 1.059 9.039 1.00 85.56 81 THR A CA 1
ATOM 655 C C . THR A 1 81 ? -10.236 1.663 10.183 1.00 85.56 81 THR A C 1
ATOM 657 O O . THR A 1 81 ? -10.782 2.230 11.129 1.00 85.56 81 THR A O 1
ATOM 660 N N . LEU A 1 82 ? -8.917 1.526 10.103 1.00 85.19 82 LEU A N 1
ATOM 661 C CA . LEU A 1 82 ? -7.952 2.167 10.985 1.00 85.19 82 LEU A CA 1
ATOM 662 C C . LEU A 1 82 ? -7.092 3.104 10.160 1.00 85.19 82 LEU A C 1
ATOM 664 O O . LEU A 1 82 ? -6.422 2.656 9.231 1.00 85.19 82 LEU A O 1
ATOM 668 N N . ASP A 1 83 ? -7.057 4.372 10.544 1.00 85.19 83 ASP A N 1
ATOM 669 C CA . ASP A 1 83 ? -6.176 5.334 9.897 1.00 85.19 83 ASP A CA 1
ATOM 670 C C . ASP A 1 83 ? -4.722 4.996 10.192 1.00 85.19 83 ASP A C 1
ATOM 672 O O . ASP A 1 83 ? -4.355 4.627 11.317 1.00 85.19 83 ASP A O 1
ATOM 676 N N . ARG A 1 84 ? -3.878 5.142 9.172 1.00 87.00 84 ARG A N 1
ATOM 677 C CA . ARG A 1 84 ? -2.442 4.890 9.251 1.00 87.00 84 ARG A CA 1
ATOM 678 C C . ARG A 1 84 ? -1.684 6.102 8.736 1.00 87.00 84 ARG A C 1
ATOM 680 O O . ARG A 1 84 ? -1.967 6.603 7.656 1.00 87.00 84 ARG A O 1
ATOM 687 N N . ASP A 1 85 ? -0.692 6.533 9.504 1.00 87.75 85 ASP A N 1
ATOM 688 C CA . ASP A 1 85 ? 0.254 7.560 9.080 1.00 87.75 85 ASP A CA 1
ATOM 689 C C . ASP A 1 85 ? 1.507 6.879 8.503 1.00 87.75 85 ASP A C 1
ATOM 691 O O . ASP A 1 85 ? 2.221 6.171 9.222 1.00 87.75 85 ASP A O 1
ATOM 695 N N . TYR A 1 86 ? 1.792 7.088 7.215 1.00 87.69 86 TYR A N 1
ATOM 696 C CA . TYR A 1 86 ? 2.947 6.524 6.508 1.00 87.69 86 TYR A CA 1
ATOM 697 C C . TYR A 1 86 ? 4.171 7.458 6.458 1.00 87.69 86 TYR A C 1
ATOM 699 O O . TYR A 1 86 ? 5.165 7.142 5.795 1.00 87.69 86 TYR A O 1
ATOM 707 N N . GLY A 1 87 ? 4.143 8.595 7.158 1.00 87.19 87 GLY A N 1
ATOM 708 C CA . GLY A 1 87 ? 5.235 9.566 7.174 1.00 87.19 87 GLY A CA 1
ATOM 709 C C . GLY A 1 87 ? 5.420 10.237 5.812 1.00 87.19 87 GLY A C 1
ATOM 710 O O . GLY A 1 87 ? 4.465 10.719 5.206 1.00 87.19 87 GLY A O 1
ATOM 711 N N . LEU A 1 88 ? 6.650 10.251 5.286 1.00 85.00 88 LEU A N 1
ATOM 712 C CA . LEU A 1 88 ? 6.945 10.897 3.996 1.00 85.00 88 LEU A CA 1
ATOM 713 C C . LEU A 1 88 ? 6.181 10.275 2.815 1.00 85.00 88 LEU A C 1
ATOM 715 O O . LEU A 1 88 ? 5.956 10.952 1.811 1.00 85.00 88 LEU A O 1
ATOM 719 N N . ILE A 1 89 ? 5.761 9.011 2.939 1.00 83.88 89 ILE A N 1
ATOM 720 C CA . ILE A 1 89 ? 5.015 8.296 1.896 1.00 83.88 89 ILE A CA 1
ATOM 721 C C . ILE A 1 89 ? 3.587 8.853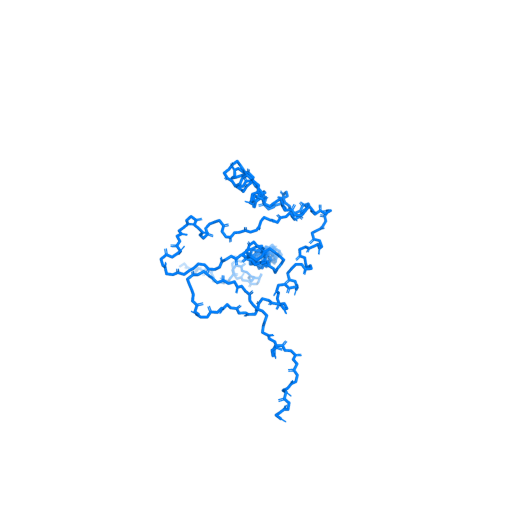 1.745 1.00 83.88 89 ILE A C 1
ATOM 723 O O . ILE A 1 89 ? 3.030 8.757 0.652 1.00 83.88 89 ILE A O 1
ATOM 727 N N . ASN A 1 90 ? 3.021 9.516 2.766 1.00 82.81 90 ASN A N 1
ATOM 728 C CA . ASN A 1 90 ? 1.696 10.153 2.667 1.00 82.81 90 ASN A CA 1
ATOM 729 C C . ASN A 1 90 ? 1.630 11.136 1.484 1.00 82.81 90 ASN A C 1
ATOM 731 O O . ASN A 1 90 ? 0.641 11.179 0.757 1.00 82.81 90 ASN A O 1
ATOM 735 N N . ASN A 1 91 ? 2.725 11.861 1.226 1.00 79.19 91 ASN A N 1
ATOM 736 C CA . ASN A 1 91 ? 2.815 12.829 0.128 1.00 79.19 91 ASN A CA 1
ATOM 737 C C . ASN A 1 91 ? 2.812 12.178 -1.264 1.00 79.19 91 ASN A C 1
ATOM 739 O O . ASN A 1 91 ? 2.489 12.835 -2.248 1.00 79.19 91 ASN A O 1
ATOM 743 N N . ILE A 1 92 ? 3.196 10.903 -1.355 1.00 77.25 92 ILE A N 1
ATOM 744 C CA . ILE A 1 92 ? 3.215 10.132 -2.606 1.00 77.25 92 ILE A CA 1
ATOM 745 C C . ILE A 1 92 ? 1.860 9.449 -2.821 1.00 77.25 92 ILE A C 1
ATOM 747 O O . ILE A 1 92 ? 1.400 9.319 -3.951 1.00 77.25 92 ILE A O 1
ATOM 751 N N . HIS A 1 93 ? 1.226 9.014 -1.731 1.00 69.06 93 HIS A N 1
ATOM 752 C CA . HIS A 1 93 ? -0.021 8.255 -1.753 1.00 69.06 93 HIS A CA 1
ATOM 753 C C . HIS A 1 93 ? -1.268 9.146 -1.901 1.00 69.06 93 HIS A C 1
ATOM 755 O O . HIS A 1 93 ? -2.330 8.637 -2.240 1.00 69.06 93 HIS A O 1
ATOM 761 N N . HIS A 1 94 ? -1.159 10.463 -1.680 1.00 63.97 94 HIS A N 1
ATOM 762 C CA . HIS A 1 94 ? -2.288 11.304 -1.262 1.00 63.97 94 HIS A CA 1
ATOM 763 C C . HIS A 1 94 ? -2.790 10.828 0.116 1.00 63.97 94 HIS A C 1
ATOM 765 O O . HIS A 1 94 ? -2.777 9.638 0.421 1.00 63.97 94 HIS A O 1
ATOM 771 N N . ASP A 1 95 ? -3.185 11.740 0.997 1.00 65.50 95 ASP A N 1
ATOM 772 C CA . ASP A 1 95 ? -3.510 11.405 2.391 1.00 65.50 95 ASP A CA 1
ATOM 773 C C . ASP A 1 95 ? -4.900 10.728 2.498 1.00 65.50 95 ASP A C 1
ATOM 775 O O . ASP A 1 95 ? -5.881 11.313 2.952 1.00 65.50 95 ASP A O 1
ATOM 779 N N . ILE A 1 96 ? -5.017 9.513 1.942 1.00 62.41 96 ILE A N 1
ATOM 780 C CA . ILE A 1 96 ? -6.286 8.820 1.666 1.00 62.41 96 ILE A CA 1
ATOM 781 C C . ILE A 1 96 ? -7.000 8.410 2.961 1.00 62.41 96 ILE A C 1
ATOM 783 O O . ILE A 1 96 ? -8.228 8.459 3.017 1.00 62.41 96 ILE A O 1
ATOM 787 N N . GLY A 1 97 ? -6.248 8.019 3.993 1.00 57.06 97 GLY A N 1
ATOM 788 C CA . GLY A 1 97 ? -6.806 7.534 5.258 1.00 57.06 97 GLY A CA 1
ATOM 789 C C . GLY A 1 97 ? -7.156 8.650 6.239 1.00 57.06 97 GLY A C 1
ATOM 790 O O . GLY A 1 97 ? -8.242 8.661 6.795 1.00 57.06 97 GLY A O 1
ATOM 791 N N . THR A 1 98 ? -6.275 9.630 6.436 1.00 59.28 98 THR A N 1
ATOM 792 C CA . THR A 1 98 ? -6.444 10.628 7.509 1.00 59.28 98 THR A CA 1
ATOM 793 C C . THR A 1 98 ? -7.571 11.623 7.219 1.00 59.28 98 THR A C 1
ATOM 795 O O . THR A 1 98 ? -8.329 11.971 8.120 1.00 59.28 98 THR A O 1
ATOM 798 N N . HIS A 1 99 ? -7.741 12.042 5.961 1.00 60.19 99 HIS A N 1
ATOM 799 C CA . HIS A 1 99 ? -8.676 13.109 5.600 1.00 60.19 99 HIS A CA 1
ATOM 800 C C . HIS A 1 99 ? -10.151 12.707 5.776 1.00 60.19 99 HIS A C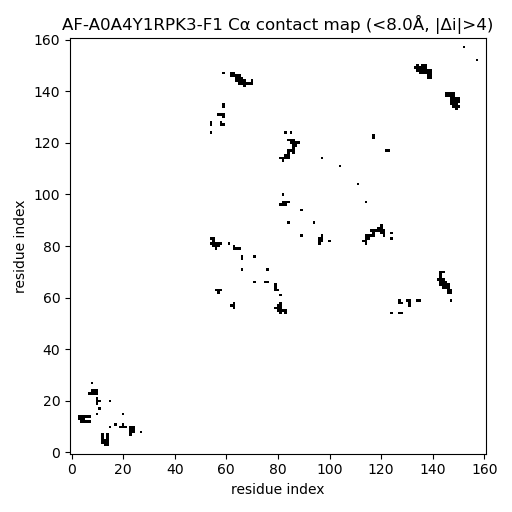 1
ATOM 802 O O . HIS A 1 99 ? -10.976 13.507 6.223 1.00 60.19 99 HIS A O 1
ATOM 808 N N . VAL A 1 100 ? -10.519 11.479 5.395 1.00 64.38 100 VAL A N 1
ATOM 809 C CA . VAL A 1 100 ? -11.920 11.015 5.444 1.00 64.38 100 VAL A CA 1
ATOM 810 C C . VAL A 1 100 ? -12.387 10.864 6.889 1.00 64.38 100 VAL A C 1
ATOM 812 O O . VAL A 1 100 ? -13.502 11.253 7.244 1.00 64.38 100 VAL A O 1
ATOM 815 N N . THR A 1 101 ? -11.523 10.336 7.740 1.00 65.44 101 THR A N 1
ATOM 816 C CA . THR A 1 101 ? -11.856 9.996 9.120 1.00 65.44 101 THR A CA 1
ATOM 817 C C . THR A 1 101 ? -11.715 11.210 10.032 1.00 65.44 101 THR A C 1
ATOM 819 O O . THR A 1 101 ? -12.545 11.398 10.924 1.00 65.44 101 THR A O 1
ATOM 822 N N . GLU A 1 102 ? -10.773 12.117 9.747 1.00 72.25 102 GLU A N 1
ATOM 823 C CA . GLU A 1 102 ? -10.698 13.419 10.412 1.00 72.25 102 GLU A CA 1
ATOM 824 C C . GLU A 1 102 ? -11.975 14.239 10.179 1.00 72.25 102 GLU A C 1
ATOM 826 O O . GLU A 1 102 ? -12.508 14.831 11.120 1.00 72.25 102 GLU A O 1
ATOM 831 N N . ALA A 1 103 ? -12.556 14.190 8.975 1.00 75.62 103 ALA A N 1
ATOM 832 C CA . ALA A 1 103 ? -13.857 14.806 8.708 1.00 75.62 103 ALA A CA 1
ATOM 833 C C . ALA A 1 103 ? -15.003 14.175 9.528 1.00 75.62 103 ALA A C 1
ATOM 835 O O . ALA A 1 103 ? -15.978 14.852 9.858 1.00 75.62 103 ALA A O 1
ATOM 836 N N . ALA A 1 104 ? -14.883 12.898 9.903 1.00 77.69 104 ALA A N 1
ATOM 837 C CA . ALA A 1 104 ? -15.840 12.199 10.759 1.00 77.69 104 ALA A CA 1
ATOM 838 C C . ALA A 1 104 ? -15.591 12.418 12.266 1.00 77.69 104 ALA A C 1
ATOM 840 O O . ALA A 1 104 ? -16.434 12.048 13.091 1.00 77.69 104 ALA A O 1
ATOM 841 N N . LYS A 1 105 ? -14.484 13.064 12.655 1.00 83.31 105 LYS A N 1
ATOM 842 C CA . LYS A 1 105 ? -14.134 13.358 14.056 1.00 83.31 105 LYS A CA 1
ATOM 843 C C . LYS A 1 105 ? -15.262 14.039 14.849 1.00 83.31 105 LYS A C 1
ATOM 845 O O . LYS A 1 105 ? -15.487 13.617 15.985 1.00 83.31 105 LYS A O 1
ATOM 850 N N . PRO A 1 106 ? -16.032 15.009 14.308 1.00 86.25 106 PRO A N 1
ATOM 851 C CA . PRO A 1 106 ? -17.164 15.598 15.030 1.00 86.25 106 PRO A CA 1
ATOM 852 C C . PRO A 1 106 ? -18.285 14.596 15.338 1.00 86.25 106 PRO A C 1
ATOM 854 O O . PRO A 1 106 ? -18.954 14.725 16.359 1.00 86.25 106 PRO A O 1
ATOM 857 N N . VAL A 1 107 ? -18.479 13.592 14.476 1.00 85.69 107 VAL A N 1
ATOM 858 C CA . VAL A 1 107 ? -19.500 12.546 14.645 1.00 85.69 107 VAL A CA 1
ATOM 859 C C . VAL A 1 107 ? -19.060 11.534 15.701 1.00 85.69 107 VAL A C 1
ATOM 861 O O . VAL A 1 107 ? -19.846 11.151 16.565 1.00 85.69 107 VAL A O 1
ATOM 864 N N . PHE A 1 108 ? -17.795 11.116 15.657 1.00 81.62 108 PHE A N 1
ATOM 865 C CA . PHE A 1 108 ? -17.251 10.126 16.587 1.00 81.62 108 PHE A CA 1
ATOM 866 C C . PHE A 1 108 ? -16.908 10.702 17.965 1.00 81.62 108 PHE A C 1
ATOM 868 O O . PHE A 1 108 ? -16.926 9.974 18.962 1.00 81.62 108 PHE A O 1
ATOM 875 N N . GLY A 1 109 ? -16.599 11.997 18.049 1.00 84.38 109 GLY A N 1
ATOM 876 C CA . GLY A 1 109 ? -16.242 12.675 19.290 1.00 84.38 109 GLY A CA 1
ATOM 877 C C . GLY A 1 109 ? -15.138 11.928 20.043 1.00 84.38 109 GLY A C 1
ATOM 878 O O . GLY A 1 109 ? -14.068 11.658 19.504 1.00 84.38 109 GLY A O 1
ATOM 879 N N . LYS A 1 110 ? -15.419 11.535 21.290 1.00 83.12 110 LYS A N 1
ATOM 880 C CA . LYS A 1 110 ? -14.473 10.805 22.157 1.00 83.12 110 LYS A CA 1
ATOM 881 C C . LYS A 1 110 ? -14.124 9.384 21.691 1.00 83.12 110 LYS A C 1
ATOM 883 O O . LYS A 1 110 ? -13.232 8.772 22.269 1.00 83.12 110 LYS A O 1
ATOM 888 N N . TYR A 1 111 ? -14.860 8.834 20.725 1.00 79.81 111 TYR A N 1
ATOM 889 C CA . TYR A 1 111 ? -14.617 7.494 20.183 1.00 79.81 111 TYR A CA 1
ATOM 890 C C . TYR A 1 111 ? -13.670 7.508 18.981 1.00 79.81 111 TYR A C 1
ATOM 892 O O . TYR A 1 111 ? -13.208 6.446 18.569 1.00 79.81 111 TYR A O 1
ATOM 900 N N . TYR A 1 112 ? -13.365 8.689 18.439 1.00 82.81 112 TYR A N 1
ATOM 901 C CA . TYR A 1 112 ? -12.370 8.837 17.389 1.00 82.81 112 TYR A CA 1
ATOM 902 C C . TYR A 1 112 ? -10.975 8.519 17.936 1.00 82.81 112 TYR A C 1
ATOM 904 O O . TYR A 1 112 ? -10.585 9.035 18.986 1.00 82.81 112 TYR A O 1
ATOM 912 N N . ARG A 1 113 ? -10.217 7.683 17.224 1.00 79.38 113 ARG A N 1
ATOM 913 C CA . ARG A 1 113 ? -8.833 7.349 17.568 1.00 79.38 113 ARG A CA 1
ATOM 914 C C . ARG A 1 113 ? -7.906 7.976 16.547 1.00 79.38 113 ARG A C 1
ATOM 916 O O . ARG A 1 113 ? -7.946 7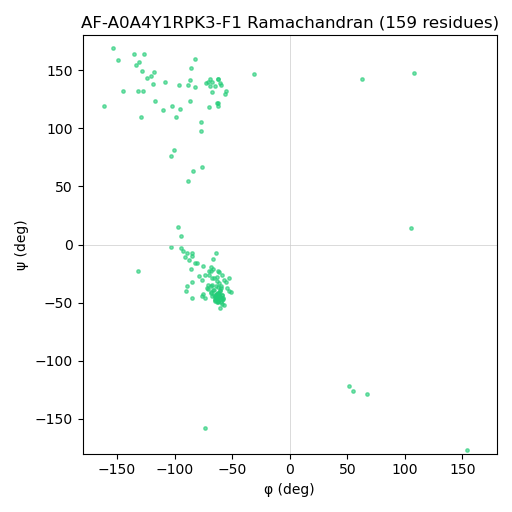.615 15.380 1.00 79.38 113 ARG A O 1
ATOM 923 N N . GLU A 1 114 ? -7.073 8.905 17.001 1.00 82.06 114 GLU A N 1
ATOM 924 C CA . GLU A 1 114 ? -6.060 9.497 16.132 1.00 82.06 114 GLU A CA 1
ATOM 925 C C . GLU A 1 114 ? -4.980 8.463 15.780 1.00 82.06 114 GLU A C 1
ATOM 927 O O . GLU A 1 114 ? -4.513 7.739 16.670 1.00 82.06 114 GLU A O 1
ATOM 932 N N . PRO A 1 115 ? -4.559 8.392 14.504 1.00 83.81 115 PRO A N 1
ATOM 933 C CA . PRO A 1 115 ? -3.500 7.489 14.093 1.00 83.81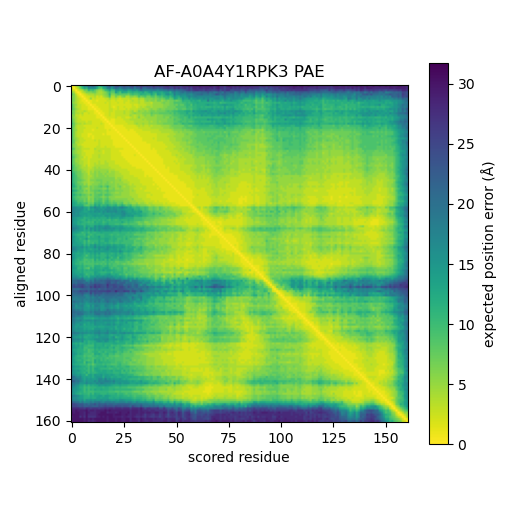 115 PRO A CA 1
ATOM 934 C C . PRO A 1 115 ? -2.193 7.838 14.800 1.00 83.81 115 PRO A C 1
ATOM 936 O O . PRO A 1 115 ? -1.834 9.004 14.990 1.00 83.81 115 PRO A O 1
ATOM 939 N N . LYS A 1 116 ? -1.434 6.803 15.163 1.00 84.88 116 LYS A N 1
ATOM 940 C CA . LYS A 1 116 ? -0.089 6.989 15.701 1.00 84.88 116 LYS A CA 1
ATOM 941 C C . LYS A 1 116 ? 0.792 7.628 14.631 1.00 84.88 116 LYS A C 1
ATOM 943 O O . LYS A 1 116 ? 0.985 7.052 13.564 1.00 84.88 116 LYS A O 1
ATOM 948 N N . LYS A 1 117 ? 1.363 8.791 14.949 1.00 85.25 117 LYS A N 1
ATOM 949 C CA . LYS A 1 117 ? 2.204 9.523 14.002 1.00 85.25 117 LYS A CA 1
ATOM 950 C C . LYS A 1 117 ? 3.476 8.758 13.656 1.00 85.25 117 LYS A C 1
ATOM 952 O O . LYS A 1 117 ? 4.153 8.216 14.538 1.00 85.25 117 LYS A O 1
ATOM 957 N N . SER A 1 118 ? 3.808 8.751 12.374 1.00 86.00 118 SER A N 1
ATOM 958 C CA . SER A 1 118 ? 5.068 8.209 11.877 1.00 86.00 118 SER A CA 1
ATOM 959 C C . SER A 1 118 ? 6.181 9.249 11.943 1.00 86.00 118 SER A C 1
ATOM 961 O O . SER A 1 118 ? 5.953 10.451 11.845 1.00 86.00 118 SER A O 1
ATOM 963 N N . GLY A 1 119 ? 7.420 8.770 12.091 1.00 84.94 119 GLY A N 1
ATOM 964 C CA . GLY A 1 119 ? 8.592 9.566 11.729 1.00 84.94 119 GLY A CA 1
ATOM 965 C C . GLY A 1 119 ? 8.731 9.653 10.200 1.00 84.94 119 GLY A C 1
ATOM 966 O O . GLY A 1 119 ? 7.774 9.389 9.474 1.00 84.94 119 GLY A O 1
ATOM 967 N N . PRO A 1 120 ? 9.933 9.934 9.670 1.00 85.44 120 PRO A N 1
ATOM 968 C CA . PRO A 1 120 ? 10.158 9.937 8.223 1.00 85.44 120 PRO A CA 1
ATOM 969 C C . PRO A 1 120 ? 9.771 8.616 7.536 1.00 85.44 120 PRO A C 1
ATOM 971 O O . PRO A 1 120 ? 9.312 8.622 6.396 1.00 85.44 120 PRO A O 1
ATOM 974 N N . LEU A 1 121 ? 9.929 7.497 8.253 1.00 85.31 121 LEU A N 1
ATOM 975 C CA . LEU A 1 121 ? 9.572 6.149 7.818 1.00 85.31 121 LEU A CA 1
ATOM 976 C C . LEU A 1 121 ? 8.600 5.486 8.814 1.00 85.31 121 LEU A C 1
ATOM 978 O O . LEU A 1 121 ? 8.778 5.632 10.031 1.00 85.31 121 LEU A O 1
ATOM 982 N N . PRO A 1 122 ? 7.621 4.694 8.338 1.00 86.00 122 PRO A N 1
ATOM 983 C CA . PRO A 1 122 ? 6.559 4.149 9.179 1.00 86.00 122 PRO A CA 1
ATOM 984 C C . PRO A 1 122 ? 6.914 2.802 9.830 1.00 86.00 122 PRO A C 1
ATOM 986 O O . PRO A 1 122 ? 6.178 1.821 9.731 1.00 86.00 122 PRO 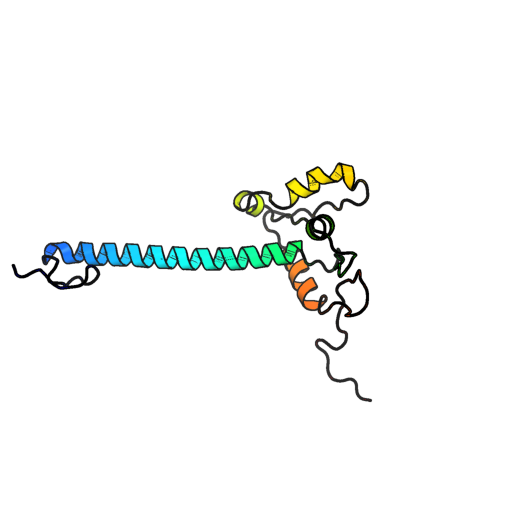A O 1
ATOM 989 N N . PHE A 1 123 ? 8.036 2.729 10.552 1.00 87.12 123 PHE A N 1
ATOM 990 C CA . PHE A 1 123 ? 8.491 1.477 11.186 1.00 87.12 123 PHE A CA 1
ATOM 991 C C . PHE A 1 123 ? 7.487 0.883 12.187 1.00 87.12 123 PHE A C 1
ATOM 993 O O . PHE A 1 123 ? 7.451 -0.330 12.397 1.00 87.12 123 PHE A O 1
ATOM 1000 N N . HIS A 1 124 ? 6.635 1.718 12.786 1.00 85.75 124 HIS A N 1
ATOM 1001 C CA . HIS A 1 124 ? 5.600 1.258 13.709 1.00 85.75 124 HIS A CA 1
ATOM 1002 C C . HIS A 1 124 ? 4.511 0.417 13.008 1.00 85.75 124 HIS A C 1
ATOM 1004 O O . HIS A 1 124 ? 3.932 -0.483 13.626 1.00 85.75 124 HIS A O 1
ATOM 1010 N N . LEU A 1 125 ? 4.263 0.663 11.715 1.00 89.88 125 LEU A N 1
ATOM 1011 C CA . LEU A 1 125 ? 3.315 -0.110 10.914 1.00 89.88 125 LEU A CA 1
ATOM 1012 C C . LEU A 1 125 ? 3.839 -1.513 10.628 1.00 89.88 125 LEU A C 1
ATOM 1014 O O . LEU A 1 125 ? 3.062 -2.459 10.665 1.00 89.88 125 LEU A O 1
ATOM 1018 N N . LEU A 1 126 ? 5.153 -1.681 10.446 1.00 89.69 126 LEU A N 1
ATOM 1019 C CA . LEU A 1 126 ? 5.755 -3.008 10.296 1.00 89.69 126 LEU A CA 1
ATOM 1020 C C . LEU A 1 126 ? 5.545 -3.861 11.556 1.00 89.69 126 LEU A C 1
ATOM 1022 O O . LEU A 1 126 ? 5.174 -5.029 11.465 1.00 89.69 126 LEU A O 1
ATOM 1026 N N . GLY A 1 127 ? 5.725 -3.267 12.739 1.00 88.44 127 GLY A N 1
ATOM 1027 C CA . GLY A 1 127 ? 5.424 -3.937 14.006 1.00 88.44 127 GLY A CA 1
ATOM 1028 C C . GLY A 1 127 ? 3.946 -4.322 14.125 1.00 88.44 127 GLY A C 1
ATOM 1029 O O . GLY A 1 127 ? 3.636 -5.440 14.536 1.00 88.44 127 GLY A O 1
ATOM 1030 N N . SER A 1 128 ? 3.047 -3.426 13.710 1.00 89.69 128 SER A N 1
ATOM 1031 C CA . SER A 1 128 ? 1.596 -3.663 13.705 1.00 89.69 128 SER A CA 1
ATOM 1032 C C . SER A 1 128 ? 1.206 -4.789 12.744 1.00 89.69 128 SER A C 1
ATOM 1034 O O . SER A 1 128 ? 0.456 -5.687 13.119 1.00 89.69 128 SER A O 1
ATOM 1036 N N . PHE A 1 129 ? 1.785 -4.790 11.542 1.00 91.94 129 PHE A N 1
ATOM 1037 C CA . PHE A 1 129 ? 1.596 -5.815 10.522 1.00 91.94 129 PHE A CA 1
ATOM 1038 C C . PHE A 1 129 ? 2.051 -7.192 11.008 1.00 91.94 129 PHE A C 1
ATOM 1040 O O . PHE A 1 129 ? 1.263 -8.132 11.037 1.00 91.94 129 PHE A O 1
ATOM 1047 N N . ILE A 1 130 ? 3.301 -7.302 11.473 1.00 91.12 130 ILE A N 1
ATOM 1048 C CA . ILE A 1 130 ? 3.858 -8.569 11.966 1.00 91.12 130 ILE A CA 1
ATOM 1049 C C . ILE A 1 130 ? 3.057 -9.084 13.165 1.00 91.12 130 ILE A C 1
ATOM 1051 O O . ILE A 1 130 ? 2.835 -10.288 13.287 1.00 91.12 130 ILE A O 1
ATOM 1055 N N . ARG A 1 131 ? 2.632 -8.194 14.070 1.00 91.06 131 ARG A N 1
ATOM 1056 C CA . ARG A 1 131 ? 1.808 -8.578 15.220 1.00 91.06 131 ARG A CA 1
ATOM 1057 C C . ARG A 1 131 ? 0.454 -9.114 14.769 1.00 91.06 131 ARG A C 1
ATOM 1059 O O . ARG A 1 131 ? 0.053 -10.154 15.277 1.00 91.06 131 ARG A O 1
ATOM 1066 N N . SER A 1 132 ? -0.200 -8.438 13.825 1.00 91.88 132 SER A N 1
ATOM 1067 C CA . SER A 1 132 ? -1.478 -8.875 13.265 1.00 91.88 132 SER A CA 1
ATOM 1068 C C . SER A 1 132 ? -1.355 -10.258 12.627 1.00 91.88 132 SER A C 1
ATOM 1070 O O . SER A 1 132 ? -2.038 -11.178 13.060 1.00 91.88 132 SER A O 1
ATOM 1072 N N . LEU A 1 133 ? -0.375 -10.473 11.742 1.00 91.00 133 LEU A N 1
ATOM 1073 C CA . LEU A 1 133 ? -0.141 -11.788 11.126 1.00 91.00 133 LEU A CA 1
ATOM 1074 C C . LEU A 1 133 ? 0.110 -12.918 12.142 1.00 91.00 133 LEU A C 1
ATOM 1076 O O . LEU A 1 133 ? -0.201 -14.071 11.870 1.00 91.00 133 LEU A O 1
ATOM 1080 N N . LYS A 1 134 ? 0.697 -12.603 13.303 1.00 89.69 134 LYS A N 1
ATOM 1081 C CA . LYS A 1 134 ? 1.014 -13.577 14.364 1.00 89.69 134 LYS A CA 1
ATOM 1082 C C . LYS A 1 134 ? -0.116 -13.834 15.358 1.00 89.69 134 LYS A C 1
ATOM 1084 O O . LYS A 1 134 ? 0.049 -14.683 16.236 1.00 89.69 134 LYS A O 1
ATOM 1089 N N . LYS A 1 135 ? -1.154 -13.001 15.370 1.00 90.00 135 LYS A N 1
ATOM 1090 C CA . LYS A 1 135 ? -2.159 -12.995 16.444 1.00 90.00 135 LYS A CA 1
ATOM 1091 C C . LYS A 1 135 ? -3.590 -12.998 15.939 1.00 90.00 135 LYS A C 1
ATOM 1093 O O . LYS A 1 135 ? -4.465 -13.426 16.687 1.00 90.00 135 LYS A O 1
ATOM 1098 N N . ASP A 1 136 ? -3.832 -12.551 14.720 1.00 90.62 136 ASP A N 1
ATOM 1099 C CA . ASP A 1 136 ? -5.160 -12.429 14.135 1.00 90.62 136 ASP A CA 1
ATOM 1100 C C . ASP A 1 136 ? -5.366 -13.600 13.166 1.00 90.62 136 ASP A C 1
ATOM 1102 O O . ASP A 1 136 ? -5.223 -13.462 11.956 1.00 90.62 136 ASP A O 1
ATOM 1106 N N . HIS A 1 137 ? -5.626 -14.791 13.713 1.00 90.38 137 HIS A N 1
ATOM 1107 C CA . HIS A 1 137 ? -5.665 -16.031 12.928 1.00 90.38 137 HIS A CA 1
ATOM 1108 C C . HIS A 1 137 ? -7.058 -16.332 12.380 1.00 90.38 137 HIS A C 1
ATOM 1110 O O . HIS A 1 137 ? -7.190 -16.794 11.250 1.00 90.38 137 HIS A O 1
ATOM 1116 N N . TYR A 1 138 ? -8.102 -16.090 13.175 1.00 91.31 138 TYR A N 1
ATOM 1117 C CA . TYR A 1 138 ? -9.471 -16.408 12.777 1.00 91.31 138 TYR A CA 1
ATOM 1118 C C . TYR A 1 138 ? -10.503 -15.516 13.468 1.00 91.31 138 TYR A C 1
ATOM 1120 O O . TYR A 1 138 ? -10.207 -14.796 14.423 1.00 91.31 138 TYR A O 1
ATOM 1128 N N . VAL A 1 139 ? -11.737 -15.590 12.982 1.00 91.50 139 VAL A N 1
ATOM 1129 C CA . VAL A 1 139 ? -12.936 -15.002 13.586 1.00 91.50 139 VAL A CA 1
ATOM 1130 C C . VAL A 1 139 ? -13.927 -16.126 13.881 1.00 91.50 139 VAL A C 1
ATOM 1132 O O . VAL A 1 139 ? -13.989 -17.094 13.132 1.00 91.50 139 VAL A O 1
ATOM 1135 N N . ASN A 1 140 ? -14.696 -16.023 14.968 1.00 90.94 140 ASN A N 1
ATOM 1136 C CA . ASN A 1 140 ? -15.670 -17.059 15.333 1.00 90.94 140 ASN A CA 1
ATOM 1137 C C . ASN A 1 140 ? -16.748 -17.195 14.243 1.00 90.94 140 ASN A C 1
ATOM 1139 O O . ASN A 1 140 ? -17.178 -16.189 13.677 1.00 90.94 140 ASN A O 1
ATOM 1143 N N . ASP A 1 141 ? -17.206 -18.412 13.965 1.00 91.38 141 ASP A N 1
ATOM 1144 C CA . ASP A 1 141 ? -18.315 -18.671 13.039 1.00 91.38 141 ASP A CA 1
ATOM 1145 C C . ASP A 1 141 ? -19.660 -18.202 13.608 1.00 91.38 141 ASP A C 1
ATOM 1147 O O . ASP A 1 141 ? -20.559 -17.818 12.860 1.00 91.38 141 ASP A O 1
ATOM 1151 N N . ASN A 1 142 ? -19.770 -18.150 14.937 1.00 91.62 142 ASN A N 1
ATOM 1152 C CA . ASN A 1 142 ? -20.974 -17.742 15.645 1.00 91.62 142 ASN A CA 1
ATOM 1153 C C . ASN A 1 142 ? -20.931 -16.263 16.052 1.00 91.62 142 ASN A C 1
ATOM 1155 O O . ASN A 1 142 ? -19.939 -15.785 16.608 1.00 91.62 142 ASN A O 1
ATOM 1159 N N . GLY A 1 143 ? -22.062 -15.579 15.860 1.00 91.88 143 GLY A N 1
ATOM 1160 C CA . GLY A 1 143 ? -22.270 -14.176 16.218 1.00 91.88 143 GLY A CA 1
ATOM 1161 C C . GLY A 1 143 ? -22.329 -13.248 15.003 1.00 91.88 143 GLY A C 1
ATOM 1162 O O . GLY A 1 143 ? -21.658 -13.469 13.995 1.00 91.88 143 GLY A O 1
ATOM 1163 N N . ASP A 1 144 ? -23.133 -12.189 15.120 1.00 92.88 144 ASP A N 1
ATOM 1164 C CA . ASP A 1 144 ? -23.322 -11.200 14.049 1.00 92.88 144 ASP A CA 1
ATOM 1165 C C . ASP A 1 144 ? -22.258 -10.087 14.065 1.00 92.88 144 ASP A C 1
ATOM 1167 O O . ASP A 1 144 ? -22.011 -9.440 13.046 1.00 92.88 144 ASP A O 1
ATOM 1171 N N . VAL A 1 145 ? -21.597 -9.883 15.212 1.00 94.25 145 VAL A N 1
ATOM 1172 C CA . VAL A 1 145 ? -20.454 -8.975 15.386 1.00 94.25 145 VAL A CA 1
ATOM 1173 C C . VAL A 1 145 ? -19.331 -9.745 16.071 1.00 94.25 145 VAL A C 1
ATOM 1175 O O . VAL A 1 145 ? -19.443 -10.102 17.244 1.00 94.25 145 VAL A O 1
ATOM 1178 N N . VAL A 1 146 ? -18.253 -10.026 15.341 1.00 94.00 146 VAL A N 1
ATOM 1179 C CA . VAL A 1 146 ? -17.125 -10.839 15.830 1.00 94.00 146 VAL A CA 1
ATOM 1180 C C . VAL A 1 146 ? -15.798 -10.103 15.667 1.00 94.00 146 VAL A C 1
ATOM 1182 O O . VAL A 1 146 ? -15.710 -9.120 14.945 1.00 94.00 146 VAL A O 1
ATOM 1185 N N . TYR A 1 147 ? -14.751 -10.556 16.352 1.00 93.50 147 TYR A N 1
ATOM 1186 C CA . TYR A 1 147 ? -13.419 -9.945 16.308 1.00 93.50 147 TYR A CA 1
ATOM 1187 C C . TYR A 1 147 ? -12.362 -11.011 16.054 1.00 93.50 147 TYR A C 1
ATOM 1189 O O . TYR A 1 147 ? -12.577 -12.179 16.388 1.00 93.50 147 TYR A O 1
ATOM 1197 N N . TYR A 1 148 ? -11.211 -10.599 15.520 1.00 92.00 148 TYR A N 1
ATOM 1198 C CA . TYR A 1 148 ? -10.067 -11.485 15.341 1.00 92.00 148 TYR A CA 1
ATOM 1199 C C . TYR A 1 148 ? -9.558 -12.059 16.670 1.00 92.00 148 TYR A C 1
ATOM 1201 O O . TYR A 1 148 ? -9.469 -11.374 17.706 1.00 92.00 148 TYR A O 1
ATOM 1209 N N . GLN A 1 149 ? -9.219 -13.344 16.609 1.00 90.56 149 GLN A N 1
ATOM 1210 C CA . GLN A 1 149 ? -8.751 -14.163 17.715 1.00 90.56 149 GLN A CA 1
ATOM 1211 C C . GLN A 1 149 ? -7.448 -14.868 17.352 1.00 90.56 149 GLN A C 1
ATOM 1213 O O . GLN A 1 149 ? -7.187 -15.211 16.196 1.00 90.56 149 GLN A O 1
ATOM 1218 N N . THR A 1 150 ? -6.639 -15.094 18.384 1.00 90.31 150 THR A N 1
ATOM 1219 C CA . THR A 1 150 ? -5.419 -15.885 18.283 1.00 90.31 150 THR A CA 1
ATOM 1220 C C . THR A 1 150 ? -5.769 -17.344 18.486 1.00 90.31 150 THR A C 1
ATOM 1222 O O . THR A 1 150 ? -6.317 -17.712 19.523 1.00 90.31 150 THR A O 1
ATOM 1225 N N . ASP A 1 151 ? -5.426 -18.168 17.507 1.00 87.69 151 ASP A N 1
ATOM 1226 C CA . ASP A 1 151 ? -5.448 -19.617 17.670 1.00 87.69 151 ASP A CA 1
ATOM 1227 C C . ASP A 1 151 ? -4.313 -20.047 18.628 1.00 87.69 151 ASP A C 1
ATOM 1229 O O . ASP A 1 151 ? -3.144 -19.765 18.336 1.00 87.69 151 ASP A O 1
ATOM 1233 N N . PRO A 1 152 ? -4.632 -20.659 19.788 1.00 83.25 152 PRO A N 1
ATOM 1234 C CA . PRO A 1 152 ? -3.640 -21.107 20.761 1.00 83.25 152 PRO A CA 1
ATOM 1235 C C . PRO A 1 152 ? -2.779 -22.280 20.272 1.00 83.25 152 PRO A C 1
ATOM 1237 O O . PRO A 1 152 ? -1.700 -22.481 20.829 1.00 83.25 152 PRO A O 1
ATOM 1240 N N . ASP A 1 153 ? -3.225 -23.023 19.256 1.00 79.75 153 ASP A N 1
ATOM 1241 C CA . ASP A 1 153 ? -2.508 -24.173 18.692 1.00 79.75 153 ASP A CA 1
ATOM 1242 C C . ASP A 1 153 ? -1.651 -23.777 17.469 1.00 79.75 153 ASP A C 1
ATOM 1244 O O . ASP A 1 153 ? -0.870 -24.571 16.935 1.00 79.75 153 ASP A O 1
ATOM 1248 N N . PHE A 1 154 ? -1.718 -22.509 17.055 1.00 67.44 154 PHE A N 1
ATOM 1249 C CA . PHE A 1 154 ? -0.929 -21.964 15.957 1.00 67.44 154 PHE A CA 1
ATOM 1250 C C . PHE A 1 154 ? 0.520 -21.706 16.404 1.00 67.44 154 PHE A C 1
ATOM 1252 O O . PHE A 1 154 ? 0.845 -20.680 17.007 1.00 67.44 154 PHE A O 1
ATOM 1259 N N . GLY A 1 155 ? 1.410 -22.657 16.102 1.00 63.56 155 GLY A N 1
ATOM 1260 C CA . GLY A 1 155 ? 2.862 -22.524 16.282 1.00 63.56 155 GLY A CA 1
ATOM 1261 C C . GLY A 1 155 ? 3.488 -23.292 17.455 1.00 63.56 155 GLY A C 1
ATOM 1262 O O . GLY A 1 155 ? 4.643 -23.023 17.782 1.00 63.56 155 GLY A O 1
ATOM 1263 N N . GLY A 1 156 ? 2.791 -24.249 18.078 1.00 48.91 156 GLY A N 1
ATOM 1264 C CA . GLY A 1 156 ? 3.340 -25.044 19.183 1.00 48.91 156 GLY A CA 1
ATOM 1265 C C . GLY A 1 156 ? 2.846 -26.488 19.191 1.00 48.91 156 GLY A C 1
ATOM 1266 O O . GLY A 1 156 ? 1.658 -26.736 19.051 1.00 48.91 156 GLY A O 1
ATOM 1267 N N . PHE A 1 157 ? 3.794 -27.416 19.344 1.00 53.19 157 PHE A N 1
ATOM 1268 C CA . PHE A 1 157 ? 3.661 -28.873 19.444 1.00 53.19 157 PHE A CA 1
ATOM 1269 C C . PHE A 1 157 ? 2.360 -29.396 20.085 1.00 53.19 157 PHE A C 1
ATOM 1271 O O . PHE A 1 157 ? 1.862 -28.799 21.042 1.00 53.19 157 PHE A O 1
ATOM 1278 N N . PRO A 1 158 ? 1.862 -30.566 19.630 1.00 51.53 158 PRO A N 1
ATOM 1279 C CA . PRO A 1 158 ? 0.627 -31.151 20.136 1.00 51.53 158 PRO A CA 1
ATOM 1280 C C . PRO A 1 158 ? 0.704 -31.327 21.653 1.00 51.53 158 PRO A C 1
ATOM 1282 O O . PRO A 1 158 ? 1.655 -31.910 22.178 1.00 51.53 158 PRO A O 1
ATOM 1285 N N . LYS A 1 159 ? -0.316 -30.839 22.364 1.00 56.91 159 LYS A N 1
ATOM 1286 C CA . LYS A 1 159 ? -0.475 -31.140 23.787 1.00 56.91 159 LYS A CA 1
ATOM 1287 C C . LYS A 1 159 ? -0.663 -32.650 23.937 1.00 56.91 159 LYS A C 1
ATOM 1289 O O . LYS A 1 159 ? -1.615 -33.207 23.388 1.00 56.91 159 LYS A O 1
ATOM 1294 N N . SER A 1 160 ? 0.247 -33.304 24.662 1.00 51.75 160 SER A N 1
ATOM 1295 C CA . SER A 1 160 ? 0.017 -34.673 25.130 1.00 51.75 160 SER A CA 1
ATOM 1296 C C . SER A 1 160 ? -1.288 -34.697 25.915 1.00 51.75 160 SER A C 1
ATOM 1298 O O . SER A 1 160 ? -1.508 -33.834 26.768 1.00 51.75 160 SER A O 1
ATOM 1300 N N . LYS A 1 161 ? -2.133 -35.677 25.590 1.00 49.75 161 LYS A N 1
ATOM 1301 C CA . LYS A 1 161 ? -3.222 -36.112 26.465 1.00 49.75 161 LYS A CA 1
ATOM 1302 C C . LYS A 1 161 ? -2.669 -36.623 27.791 1.00 49.75 161 LYS A C 1
ATOM 1304 O O . LYS A 1 161 ? -1.491 -37.057 27.796 1.00 49.75 161 LYS A O 1
#

Organism: Prunus dulcis (NCBI:txid3755)

Sequence (161 aa):
MDGKTGSHFHPNSDLFVPNERKDVITSTLCWTAMAALLVGLSFVFVMWLDLVTYLHHHGHEDKLPWYRGKEWSYLRGGLTTLDRDYGLINNIHHDIGTHVTEAAKPVFGKYYREPKKSGPLPFHLLGSFIRSLKKDHYVNDNGDVVYYQTDPDFGGFPKSK

Radius of gyration: 26.12 Å; Cα contacts (8 Å, |Δi|>4): 147; chains: 1; bounding box: 51×52×82 Å

Secondary structure (DSSP, 8-state):
-----S-TT-TT-TTS-GGGHHHHHHHHHHHHHHHHHHHHHHHHHHHHHHHHHHHHH--SSSPPPEE-GGG--HHHHHT-------GGGHHHH-STTHHHHHHHHHHHGGG--PPPPP-SS-HHHHHHHHHHHHH--EE-SS-SEE-EE--TTTTS-PPP-

Mean predicted aligned error: 8.58 Å

Foldseek 3Di:
DDDQDDDLLQLPGSVDDVVCSVVSPVVNVVVVVVVVVVVVVVVVVVVVVVLQVCLFQFFPVPWFKDADDPRDDPVNVVVNTDQEAAALCCVVVPRVRCPVLVVCCVVCPVNRDDHDHDYNGNVVSVVRVVVRVQAQDDWDPDDRITTGGGDPPPPDDDDDD

pLDDT: mean 85.62, std 11.24, range [44.81, 98.12]

Solvent-accessible surface area (backbone atoms only — not comparable to full-atom values): 9581 Å² total; per-residue (Å²): 131,88,74,77,62,74,52,85,72,44,52,86,20,68,78,53,58,85,84,48,26,64,56,29,51,50,52,44,50,54,51,51,51,50,52,51,48,54,52,53,51,49,52,52,49,50,57,48,49,54,51,50,54,46,55,27,63,48,41,69,90,66,69,51,68,48,59,34,79,88,68,45,45,74,67,58,58,68,64,47,60,43,56,68,45,45,34,61,50,30,79,77,69,50,65,73,48,54,55,64,52,58,69,42,33,80,79,44,48,92,74,50,78,79,52,70,80,39,54,74,58,37,65,70,53,55,55,48,51,55,47,22,73,74,40,50,70,44,60,65,90,71,70,48,70,31,48,71,35,61,58,88,69,72,88,56,80,83,79,78,129

InterPro domains:
  IPR012171 Fatty acid desaturase [PTHR32100] (4-151)